Protein AF-A0A7X7M688-F1 (afdb_monomer)

Foldseek 3D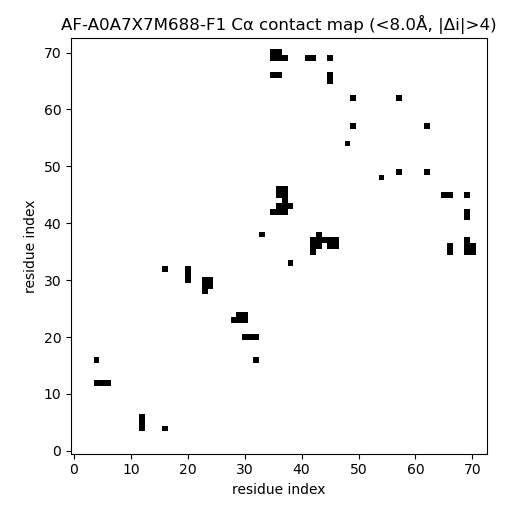i:
DDDDQDDDPPPCSVVVLVVVQVVCVVVVDDDDDADAQPRDPLSVVLVCCVPDCVVPDDDPVRNVVSRVVSVPD

Secondary structure (DSSP, 8-state):
-------STTSSHHHHHHHHHHHHHHTT-------TTTSSHHHHHHHHHHH-GGG-PPPHHHHHHHHHHHH--

Sequence (73 aa):
MLITFEGIDGCGKSLIMGMVRDWLAAEGYPVLATLEPGGSELGQAFRKMLLESSFGSLDAHTETLLFMVDRSR

Nearest PDB structures (foldseek):
  3uwk-assembly3_A  TM=8.584E-01  e=2.627E-02  Pseudomonas aeruginosa PAO1
  4edh-assembly1_B  TM=9.259E-01  e=5.008E-02  Pseudomonas aeruginosa PAO1
  3uwo-assembly3_B  TM=8.755E-01  e=5.008E-02  Pseudomonas aeruginosa PAO1
  3uwo-assembly3_A  TM=8.884E-01  e=8.948E-02  Pseudomonas aeruginosa PAO1
  4gmd-assembly2_B  TM=8.530E-01  e=7.865E-02  Pseudomonas aeruginosa PAO1

Mean predicted aligned error: 3.62 Å

pLDDT: mean 92.52, std 5.7, range [65.56, 98.38]

Solvent-accessible surface area (backbone atoms only — not comparable to full-atom values): 4723 Å² total; per-residue (Å²): 140,90,88,85,83,84,77,66,89,88,75,46,56,73,57,54,53,49,54,54,46,52,51,43,41,74,74,69,47,92,72,85,89,79,52,86,63,40,63,43,77,69,16,39,54,50,38,47,55,76,72,38,74,88,73,49,88,74,53,74,67,58,51,52,49,52,52,50,63,52,64,74,115

Radius of gyration: 14.47 Å; Cα contacts (8 Å, |Δi|>4): 41; chains: 1; bounding box: 36×25×34 Å

Structure (mmCIF, N/CA/C/O backb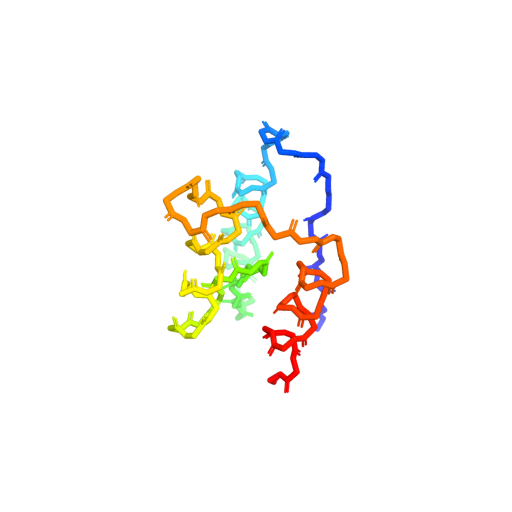one):
data_AF-A0A7X7M688-F1
#
_entry.id   AF-A0A7X7M688-F1
#
loop_
_atom_site.group_PDB
_atom_site.id
_atom_site.type_symbo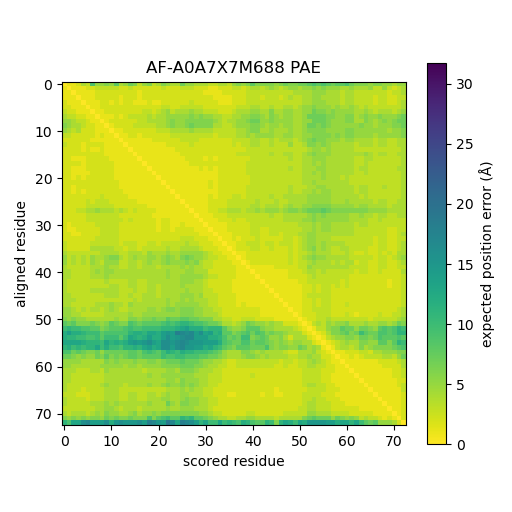l
_atom_site.label_atom_id
_atom_site.label_alt_id
_atom_site.label_comp_id
_atom_site.label_asym_id
_atom_site.label_entity_id
_atom_site.label_seq_id
_atom_site.pdbx_PDB_ins_code
_atom_site.Cartn_x
_atom_site.Cartn_y
_atom_site.Cartn_z
_atom_site.occupancy
_atom_site.B_iso_or_equiv
_atom_site.auth_seq_id
_atom_site.auth_comp_id
_atom_site.auth_asym_id
_atom_site.auth_atom_id
_atom_site.pdbx_PDB_model_num
ATOM 1 N N . MET A 1 1 ? -15.333 -7.524 6.272 1.00 91.75 1 MET A N 1
ATOM 2 C CA . MET A 1 1 ? -15.633 -6.837 4.996 1.00 91.75 1 MET A CA 1
ATOM 3 C C . MET A 1 1 ? -14.310 -6.428 4.368 1.00 91.75 1 MET A C 1
ATOM 5 O O . MET A 1 1 ? -13.462 -5.953 5.110 1.00 91.75 1 MET A O 1
ATOM 9 N N . LEU A 1 2 ? -14.128 -6.631 3.061 1.00 94.88 2 LEU A N 1
ATOM 10 C CA . LEU A 1 2 ? -12.947 -6.188 2.308 1.00 94.88 2 LEU A CA 1
ATOM 11 C C . LEU A 1 2 ? -13.382 -5.110 1.308 1.00 94.88 2 LEU A C 1
ATOM 13 O O . LEU A 1 2 ? -14.362 -5.313 0.595 1.00 94.88 2 LEU A O 1
ATOM 17 N N . ILE A 1 3 ? -12.671 -3.982 1.279 1.00 95.94 3 ILE A N 1
ATOM 18 C CA . ILE A 1 3 ? -12.901 -2.870 0.348 1.00 95.94 3 ILE A CA 1
ATOM 19 C C . ILE A 1 3 ? -11.602 -2.638 -0.421 1.00 95.94 3 ILE A C 1
ATOM 21 O O . ILE A 1 3 ? -10.554 -2.453 0.194 1.00 95.94 3 ILE A O 1
ATOM 25 N N . THR A 1 4 ? -11.673 -2.636 -1.751 1.00 95.75 4 THR A N 1
ATOM 26 C CA . THR A 1 4 ? -10.526 -2.400 -2.639 1.00 95.75 4 THR A CA 1
ATOM 27 C C . THR A 1 4 ? -10.704 -1.092 -3.403 1.00 95.75 4 THR A C 1
ATOM 29 O O . THR A 1 4 ? -11.796 -0.794 -3.886 1.00 95.75 4 THR A O 1
ATOM 32 N N . PHE A 1 5 ? -9.624 -0.324 -3.541 1.00 96.06 5 PHE A N 1
ATOM 33 C CA . PHE A 1 5 ? -9.602 0.929 -4.297 1.00 96.06 5 PHE A CA 1
ATOM 34 C C . PHE A 1 5 ? -8.740 0.750 -5.548 1.00 96.06 5 PHE A C 1
ATOM 36 O O . PHE A 1 5 ? -7.517 0.699 -5.451 1.00 96.06 5 PHE A O 1
ATOM 43 N N . GLU A 1 6 ? -9.384 0.674 -6.713 1.00 95.00 6 GLU A N 1
ATOM 44 C CA . GLU A 1 6 ? -8.739 0.416 -8.007 1.00 95.00 6 GLU A CA 1
ATOM 45 C C . GLU A 1 6 ? -8.747 1.656 -8.909 1.00 95.00 6 GLU A C 1
ATOM 47 O O . GLU A 1 6 ? -9.613 2.525 -8.797 1.00 95.00 6 GLU A O 1
ATOM 52 N N . GLY A 1 7 ? -7.775 1.746 -9.817 1.00 93.88 7 GLY A N 1
ATOM 53 C CA . GLY A 1 7 ? -7.651 2.860 -10.760 1.00 93.88 7 GLY A CA 1
ATOM 54 C C . GLY A 1 7 ? -6.218 3.091 -11.232 1.00 93.88 7 GLY A C 1
ATOM 55 O O . GLY A 1 7 ? -5.278 2.485 -10.719 1.00 93.88 7 GLY A O 1
ATOM 56 N N . ILE A 1 8 ? -6.037 4.004 -12.186 1.00 91.75 8 ILE A N 1
ATOM 57 C CA . ILE A 1 8 ? -4.718 4.333 -12.751 1.00 91.75 8 ILE A CA 1
ATOM 58 C C . ILE A 1 8 ? -3.803 5.037 -11.738 1.00 91.75 8 ILE A C 1
ATOM 60 O O . ILE A 1 8 ? -4.246 5.515 -10.685 1.00 91.75 8 ILE A O 1
ATOM 64 N N . ASP A 1 9 ? -2.510 5.112 -12.030 1.00 86.19 9 ASP A N 1
ATOM 65 C CA . ASP A 1 9 ? -1.571 5.844 -11.183 1.00 86.19 9 ASP A CA 1
ATOM 66 C C . ASP A 1 9 ? -1.879 7.340 -11.144 1.00 86.19 9 ASP A C 1
ATOM 68 O O . ASP A 1 9 ? -2.335 7.940 -12.114 1.00 86.19 9 ASP A O 1
ATOM 72 N N . GLY A 1 10 ? -1.706 7.935 -9.963 1.00 87.75 10 GLY A N 1
ATOM 73 C CA . GLY A 1 10 ? -2.011 9.346 -9.729 1.00 87.75 10 GLY A CA 1
ATOM 74 C C . GLY A 1 10 ? -3.499 9.706 -9.605 1.00 87.75 10 GLY A C 1
ATOM 75 O O . GLY A 1 10 ? -3.788 10.848 -9.268 1.00 87.75 10 GLY A O 1
ATOM 76 N N . CYS A 1 11 ? -4.458 8.779 -9.770 1.00 95.00 11 CYS A N 1
ATOM 77 C CA . CYS A 1 11 ? -5.895 9.120 -9.691 1.00 95.00 11 CYS A CA 1
ATOM 78 C C . CYS A 1 11 ? -6.442 9.400 -8.273 1.00 95.00 11 CYS A C 1
ATOM 80 O O . CYS A 1 11 ? -7.636 9.629 -8.109 1.00 95.00 11 CYS A O 1
ATOM 82 N N . GLY A 1 12 ? -5.590 9.390 -7.241 1.00 95.56 12 GLY A N 1
ATOM 83 C CA . GLY A 1 12 ? -5.987 9.743 -5.872 1.00 95.56 12 GLY A CA 1
ATOM 84 C C . GLY A 1 12 ? -6.465 8.581 -4.993 1.00 95.56 12 GLY A C 1
ATOM 85 O O . GLY A 1 12 ? -7.017 8.827 -3.923 1.00 95.56 12 GLY A O 1
ATOM 86 N N . LYS A 1 13 ? -6.212 7.321 -5.378 1.00 96.19 13 LYS A N 1
ATOM 87 C CA . LYS A 1 13 ? -6.604 6.117 -4.606 1.00 96.19 13 LYS A CA 1
ATOM 88 C C . LYS A 1 13 ? -6.199 6.194 -3.131 1.00 96.19 13 LYS A C 1
ATOM 90 O O . LYS A 1 13 ? -7.031 5.987 -2.255 1.00 96.19 13 LYS A O 1
ATOM 95 N N . SER A 1 14 ? -4.943 6.558 -2.856 1.00 94.19 14 SER A N 1
ATOM 96 C CA . SER A 1 14 ? -4.419 6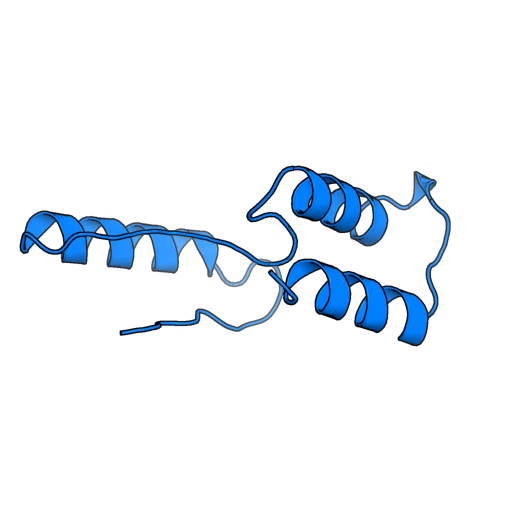.656 -1.486 1.00 94.19 14 SER A CA 1
ATOM 97 C C . SER A 1 14 ? -5.118 7.735 -0.658 1.00 94.19 14 SER A C 1
ATOM 99 O O . SER A 1 14 ? -5.293 7.555 0.545 1.00 94.19 14 SER A O 1
ATOM 101 N N . LEU A 1 15 ? -5.542 8.833 -1.295 1.00 97.19 15 LEU A N 1
ATOM 102 C CA . LEU A 1 15 ? -6.288 9.901 -0.630 1.00 97.19 15 LEU A CA 1
ATOM 103 C C . LEU A 1 15 ? -7.679 9.402 -0.228 1.00 97.19 15 LEU A C 1
ATOM 105 O O . LEU A 1 1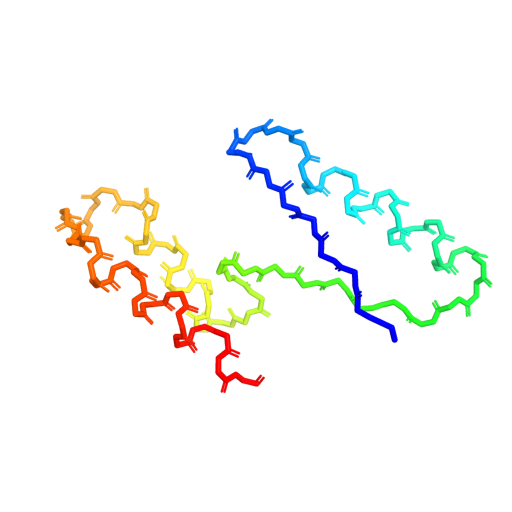5 ? -8.042 9.481 0.942 1.00 97.19 15 LEU A O 1
ATOM 109 N N . ILE A 1 16 ? -8.421 8.825 -1.178 1.00 97.19 16 ILE A N 1
ATOM 110 C CA . ILE A 1 16 ? -9.775 8.305 -0.937 1.00 97.19 16 ILE A CA 1
ATOM 111 C C . ILE A 1 16 ? -9.746 7.181 0.104 1.00 97.19 16 ILE A C 1
ATOM 113 O O . ILE A 1 16 ? -10.547 7.189 1.035 1.00 97.19 16 ILE A O 1
ATOM 117 N N . MET A 1 17 ? -8.794 6.250 -0.002 1.00 96.94 17 MET A N 1
ATOM 118 C CA . MET A 1 17 ? -8.610 5.176 0.977 1.00 96.94 17 MET A CA 1
ATOM 119 C C . MET A 1 17 ? -8.396 5.732 2.392 1.00 96.94 17 MET A C 1
ATOM 121 O O . MET A 1 17 ? -8.995 5.229 3.340 1.00 96.94 17 MET A O 1
ATOM 125 N N . GLY A 1 18 ? -7.577 6.782 2.540 1.00 97.31 18 GLY A N 1
A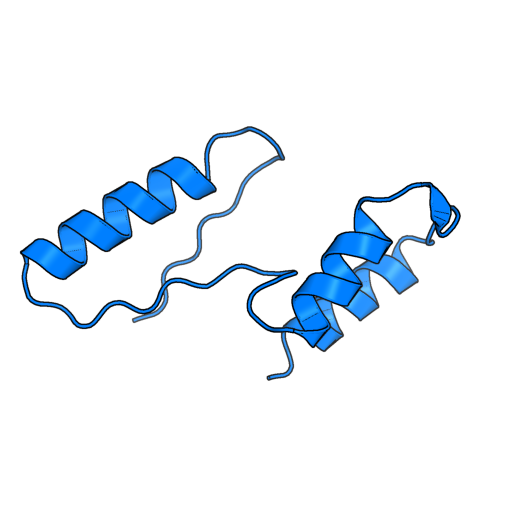TOM 126 C CA . GLY A 1 18 ? -7.365 7.460 3.820 1.00 97.31 18 GLY A CA 1
ATOM 127 C C . GLY A 1 18 ? -8.650 8.073 4.379 1.00 97.31 18 GLY A C 1
ATOM 128 O O . GLY A 1 18 ? -8.986 7.832 5.534 1.00 97.31 18 GLY A O 1
ATOM 129 N N . MET A 1 19 ? -9.416 8.777 3.542 1.00 98.06 19 MET A N 1
ATOM 130 C CA . MET A 1 19 ? -10.696 9.378 3.942 1.00 98.06 19 MET A CA 1
ATOM 131 C C . MET A 1 19 ? -11.714 8.324 4.395 1.00 98.06 19 MET A C 1
ATOM 133 O O . MET A 1 19 ? -12.373 8.501 5.416 1.00 98.06 19 MET A O 1
ATOM 137 N N . VAL A 1 20 ? -11.828 7.210 3.663 1.00 97.88 20 VAL A N 1
ATOM 138 C CA . VAL A 1 20 ? -12.746 6.116 4.018 1.00 97.88 20 VAL A CA 1
ATOM 139 C C . VAL A 1 20 ? -12.300 5.416 5.300 1.00 97.88 20 VAL A C 1
ATOM 141 O O . VAL A 1 20 ? -13.141 5.105 6.142 1.00 97.88 20 VAL A O 1
ATOM 144 N N . ARG A 1 21 ? -10.992 5.193 5.477 1.00 97.88 21 ARG A N 1
ATOM 145 C CA . ARG A 1 21 ? -10.434 4.633 6.715 1.00 97.88 21 ARG A CA 1
ATOM 146 C C . ARG A 1 21 ? -10.800 5.497 7.918 1.00 97.88 21 ARG A C 1
ATOM 148 O O . ARG A 1 21 ? -11.282 4.963 8.911 1.00 97.88 21 ARG A O 1
ATOM 155 N N . ASP A 1 22 ? -10.574 6.803 7.823 1.00 98.12 22 ASP A N 1
ATOM 156 C CA . ASP A 1 22 ? -10.796 7.736 8.930 1.00 98.12 22 ASP A CA 1
ATOM 157 C C . ASP A 1 22 ? -12.290 7.860 9.259 1.00 98.12 22 ASP A C 1
ATOM 159 O O . ASP A 1 22 ? -12.662 7.867 10.431 1.00 98.12 22 ASP A O 1
ATOM 163 N N . TRP A 1 23 ? -13.151 7.861 8.236 1.00 98.38 23 TRP A N 1
ATOM 164 C CA . TRP A 1 23 ? -14.602 7.826 8.416 1.00 98.38 23 TRP A CA 1
ATOM 165 C C . TRP A 1 23 ? -15.067 6.546 9.129 1.00 98.38 23 TRP A C 1
ATOM 167 O O . TRP A 1 23 ? -15.758 6.627 10.139 1.00 98.38 23 TRP A O 1
ATOM 177 N N . LEU A 1 24 ? -14.637 5.364 8.675 1.00 98.00 24 LEU A N 1
ATOM 178 C CA . LEU A 1 24 ? -14.999 4.093 9.317 1.00 98.00 24 LEU A CA 1
ATOM 179 C C . LEU A 1 24 ? -14.478 3.994 10.758 1.00 98.00 24 LEU A C 1
ATOM 181 O O . LEU A 1 24 ? -15.175 3.484 11.634 1.00 98.00 24 LEU A O 1
ATOM 185 N N . ALA A 1 25 ? -13.269 4.493 11.018 1.00 97.75 25 ALA A N 1
ATOM 186 C CA . ALA A 1 25 ? -12.718 4.534 12.367 1.00 97.75 25 ALA A CA 1
ATOM 187 C C . ALA A 1 25 ? -13.528 5.467 13.286 1.00 97.75 25 ALA A C 1
ATOM 189 O O . ALA A 1 25 ? -13.771 5.118 14.441 1.00 97.75 25 ALA A O 1
ATOM 190 N N . ALA A 1 26 ? -13.990 6.619 12.780 1.00 98.38 26 ALA A N 1
ATOM 191 C CA . ALA A 1 26 ? -14.840 7.549 13.527 1.00 98.38 26 ALA A CA 1
ATOM 192 C C . ALA A 1 26 ? -16.213 6.951 13.885 1.00 98.38 26 ALA A C 1
ATOM 194 O O . ALA A 1 26 ? -16.749 7.244 14.951 1.00 98.38 26 ALA A O 1
ATOM 195 N N . GLU A 1 27 ? -16.739 6.058 13.045 1.00 98.25 27 GLU A N 1
ATOM 196 C CA . GLU A 1 27 ? -17.959 5.280 13.311 1.00 98.25 27 GLU A CA 1
ATOM 197 C C . GLU A 1 27 ? -17.731 4.095 14.280 1.00 98.25 27 GLU A C 1
ATOM 199 O O . GLU A 1 27 ? -18.651 3.333 14.573 1.00 98.25 27 GLU A O 1
ATOM 204 N N . GLY A 1 28 ? -16.509 3.919 14.797 1.00 98.25 28 GLY A N 1
ATOM 205 C CA . GLY A 1 28 ? -16.173 2.896 15.791 1.00 98.25 28 GLY A CA 1
ATOM 206 C C . GLY A 1 28 ? -15.802 1.529 15.214 1.00 98.25 28 GLY A C 1
ATOM 207 O O . GLY A 1 28 ? -15.687 0.561 15.970 1.00 98.25 28 GLY A O 1
ATOM 208 N N . TYR A 1 29 ? -15.590 1.416 13.900 1.00 98.19 29 TYR A N 1
ATOM 209 C CA . TYR A 1 29 ? -15.142 0.161 13.299 1.00 98.19 29 TYR A CA 1
ATOM 210 C C . TYR A 1 29 ? -13.629 -0.042 13.475 1.00 98.19 29 TYR A C 1
ATOM 212 O O . TYR A 1 29 ? -12.849 0.899 13.314 1.00 98.19 29 TYR A O 1
ATOM 220 N N . PRO A 1 30 ? -13.167 -1.280 13.727 1.00 97.19 30 PRO A N 1
ATOM 221 C CA . PRO A 1 30 ? -11.755 -1.612 13.608 1.00 97.19 30 PRO A CA 1
ATOM 222 C C . PRO A 1 30 ? -11.362 -1.621 12.125 1.00 97.19 30 PRO A C 1
ATOM 224 O O . PRO A 1 30 ? -11.854 -2.441 11.348 1.00 97.19 30 PRO A O 1
ATOM 227 N N . VAL A 1 31 ? -10.471 -0.711 11.727 1.00 97.50 31 VAL A N 1
ATOM 228 C CA . VAL A 1 31 ? -10.030 -0.571 10.333 1.00 97.50 31 VAL A CA 1
ATOM 229 C C . VAL A 1 31 ? -8.555 -0.926 10.197 1.00 97.50 31 VAL A C 1
ATOM 231 O O . VAL A 1 31 ? -7.705 -0.358 10.879 1.00 97.50 31 VAL A O 1
ATOM 234 N N . LEU A 1 32 ? -8.250 -1.821 9.258 1.00 95.75 32 LEU A N 1
ATOM 235 C CA . LEU A 1 32 ? -6.896 -2.094 8.791 1.00 95.75 32 LEU A CA 1
ATOM 236 C C . LEU A 1 32 ? -6.770 -1.591 7.352 1.00 95.75 32 LEU A C 1
ATOM 238 O O . LEU A 1 32 ? -7.483 -2.060 6.468 1.00 95.75 32 LEU A O 1
ATOM 242 N N . ALA A 1 33 ? -5.868 -0.638 7.125 1.00 95.25 33 ALA A N 1
ATOM 243 C CA . ALA A 1 33 ? -5.519 -0.180 5.786 1.00 95.25 33 ALA A CA 1
ATOM 244 C C . ALA A 1 33 ? -4.246 -0.890 5.314 1.00 95.25 33 ALA A C 1
ATOM 246 O O . ALA A 1 33 ? -3.270 -0.978 6.055 1.00 95.25 33 ALA A O 1
ATOM 247 N N . THR A 1 34 ? -4.261 -1.366 4.074 1.00 94.44 34 THR A N 1
ATOM 248 C CA . THR A 1 34 ? -3.122 -2.012 3.412 1.00 94.44 34 THR A CA 1
ATOM 249 C C . THR A 1 34 ? -3.076 -1.586 1.944 1.00 94.44 34 THR A C 1
ATOM 251 O O . THR A 1 34 ? -4.007 -0.945 1.454 1.00 94.44 34 THR A O 1
ATOM 254 N N . LEU A 1 35 ? -1.985 -1.898 1.249 1.00 92.62 35 LEU A N 1
ATOM 255 C CA . LEU A 1 35 ? -1.803 -1.607 -0.171 1.00 92.62 35 LEU A CA 1
ATOM 256 C C . LEU A 1 35 ? -0.963 -2.700 -0.836 1.00 92.62 35 LEU A C 1
ATOM 258 O O . LEU A 1 35 ? -0.095 -3.286 -0.197 1.00 92.62 35 LEU A O 1
ATOM 262 N N . GLU A 1 36 ? -1.176 -2.933 -2.125 1.00 92.50 36 GLU A N 1
ATOM 263 C CA . GLU A 1 36 ? -0.462 -3.951 -2.902 1.00 92.50 36 GLU A CA 1
ATOM 264 C C . GLU A 1 36 ? 0.051 -3.317 -4.214 1.00 92.50 36 GLU A C 1
ATOM 266 O O . GLU A 1 36 ? -0.726 -2.641 -4.894 1.00 92.50 36 GLU A O 1
ATOM 271 N N . PRO A 1 37 ? 1.346 -3.450 -4.562 1.00 92.88 37 PRO A N 1
ATOM 272 C CA . PRO A 1 37 ? 2.402 -4.034 -3.754 1.00 92.88 37 PRO A CA 1
ATOM 273 C C . PRO A 1 37 ? 2.883 -3.043 -2.683 1.00 92.88 37 PRO A C 1
ATOM 275 O O . PRO A 1 37 ? 3.047 -1.848 -2.974 1.00 92.88 37 PRO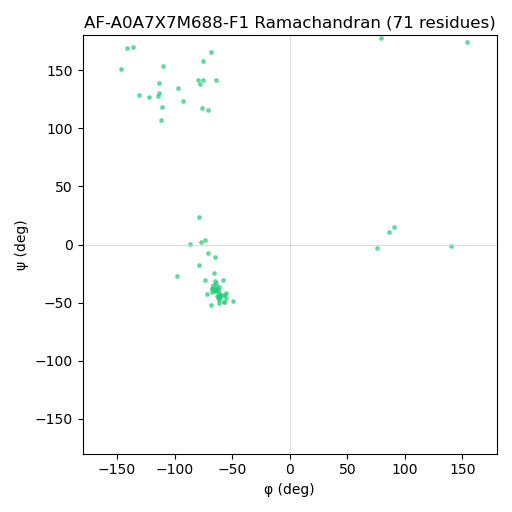 A O 1
ATOM 278 N N . GLY A 1 38 ? 3.127 -3.518 -1.455 1.00 92.06 38 GLY A N 1
ATOM 279 C CA . GLY A 1 38 ? 3.760 -2.693 -0.405 1.00 92.06 38 GLY A CA 1
ATOM 280 C C . GLY A 1 38 ? 3.233 -2.818 1.025 1.00 92.06 38 GLY A C 1
ATOM 281 O O . GLY A 1 38 ? 3.773 -2.163 1.915 1.00 92.06 38 GLY A O 1
ATOM 282 N N . GLY A 1 39 ? 2.214 -3.638 1.269 1.00 91.69 39 GLY A N 1
ATOM 283 C CA . GLY A 1 39 ? 1.597 -3.805 2.590 1.00 91.69 39 GLY A CA 1
ATOM 284 C C . GLY A 1 39 ? 2.460 -4.551 3.616 1.00 91.69 39 GLY A C 1
ATOM 285 O O . GLY A 1 39 ? 2.103 -4.605 4.788 1.00 91.69 39 GLY A O 1
ATOM 286 N N . SER A 1 40 ? 3.601 -5.109 3.200 1.00 91.88 40 SER A N 1
ATOM 287 C CA . SER A 1 40 ? 4.578 -5.799 4.053 1.00 91.88 40 SER A CA 1
ATOM 288 C C . SER A 1 40 ? 6.011 -5.386 3.701 1.00 91.88 40 SER A C 1
ATOM 290 O O . SER A 1 40 ? 6.234 -4.772 2.659 1.00 91.88 40 SER A O 1
ATOM 292 N N . GLU A 1 41 ? 6.999 -5.775 4.514 1.00 93.25 41 GLU A N 1
ATOM 293 C CA . GLU A 1 41 ? 8.423 -5.535 4.214 1.00 93.25 41 GLU A CA 1
ATOM 294 C C . GLU A 1 41 ? 8.833 -6.106 2.847 1.00 93.25 41 GLU A C 1
ATOM 296 O O . GLU A 1 41 ? 9.454 -5.422 2.032 1.00 93.25 41 GLU A O 1
ATOM 301 N N . LEU A 1 42 ? 8.422 -7.343 2.556 1.00 92.00 42 LEU A N 1
ATOM 302 C CA . LEU A 1 42 ? 8.693 -7.981 1.270 1.00 92.00 42 LEU A CA 1
ATOM 303 C C . LEU A 1 42 ? 7.930 -7.285 0.130 1.00 92.00 42 LEU A C 1
ATOM 305 O O . LEU A 1 42 ? 8.475 -7.088 -0.953 1.00 92.00 42 LEU A O 1
ATOM 309 N N . GLY A 1 43 ? 6.698 -6.840 0.382 1.00 93.62 43 GLY A N 1
ATOM 310 C CA . GLY A 1 43 ? 5.923 -6.067 -0.587 1.00 93.62 43 GLY A CA 1
ATOM 311 C C . GLY A 1 43 ? 6.536 -4.717 -0.918 1.00 93.62 43 GLY A C 1
ATOM 312 O O . GLY A 1 43 ? 6.480 -4.279 -2.065 1.00 93.62 43 GLY A O 1
ATOM 313 N N . GLN A 1 44 ? 7.161 -4.055 0.057 1.00 93.62 44 GLN A N 1
ATOM 314 C CA . GLN A 1 44 ? 7.889 -2.807 -0.167 1.00 93.62 44 GLN A CA 1
ATOM 315 C C . GLN A 1 44 ? 9.109 -3.037 -1.061 1.00 93.62 44 GLN A C 1
ATOM 317 O O . GLN A 1 44 ? 9.364 -2.231 -1.957 1.00 93.62 44 GLN A O 1
ATOM 322 N N . ALA A 1 45 ? 9.819 -4.155 -0.879 1.00 92.56 45 ALA A N 1
ATOM 323 C CA . ALA A 1 45 ? 10.908 -4.546 -1.769 1.00 92.56 45 ALA A CA 1
ATOM 324 C C . ALA A 1 45 ? 10.412 -4.791 -3.205 1.00 92.56 45 ALA A C 1
ATOM 326 O O . ALA A 1 45 ? 11.002 -4.260 -4.145 1.00 92.56 45 ALA A O 1
ATOM 327 N N . PHE A 1 46 ? 9.298 -5.506 -3.388 1.00 92.56 46 PHE A N 1
ATOM 328 C CA . PHE A 1 46 ? 8.710 -5.702 -4.720 1.00 92.56 46 PHE A CA 1
ATOM 329 C C . PHE A 1 46 ? 8.243 -4.393 -5.351 1.00 92.56 46 PHE A C 1
ATOM 331 O O . PHE A 1 46 ? 8.549 -4.126 -6.509 1.00 92.56 46 PHE A O 1
ATOM 338 N N . ARG A 1 47 ? 7.569 -3.528 -4.584 1.00 91.81 47 ARG A N 1
ATOM 339 C CA . ARG A 1 47 ? 7.155 -2.196 -5.042 1.00 91.81 47 ARG A CA 1
ATOM 340 C C . ARG A 1 47 ? 8.347 -1.385 -5.545 1.00 91.81 47 ARG A C 1
ATOM 342 O O . ARG A 1 47 ? 8.243 -0.722 -6.571 1.00 91.81 47 ARG A O 1
ATOM 349 N N . LYS A 1 48 ? 9.476 -1.448 -4.837 1.00 91.75 48 LYS A N 1
ATOM 350 C CA . LYS A 1 48 ? 10.715 -0.786 -5.247 1.00 91.75 48 LYS A CA 1
ATOM 351 C C . LYS A 1 48 ? 11.221 -1.324 -6.588 1.00 91.75 48 LYS A C 1
ATOM 353 O O . LYS A 1 48 ? 11.509 -0.531 -7.475 1.00 91.75 48 LYS A O 1
ATOM 358 N N . MET A 1 49 ? 11.267 -2.648 -6.752 1.00 91.00 49 MET A N 1
ATOM 359 C CA . MET A 1 49 ? 11.695 -3.288 -8.005 1.00 91.00 49 MET A CA 1
ATOM 360 C C . MET A 1 49 ? 10.799 -2.926 -9.195 1.00 91.00 49 MET A C 1
ATOM 362 O O . MET A 1 49 ? 11.303 -2.756 -10.296 1.00 91.00 49 MET A O 1
ATOM 366 N N . LEU A 1 50 ? 9.489 -2.789 -8.971 1.00 89.50 50 LEU A N 1
ATOM 367 C CA . LEU A 1 50 ? 8.518 -2.439 -10.013 1.00 89.50 50 LEU A CA 1
ATOM 368 C C . LEU A 1 50 ? 8.588 -0.961 -10.438 1.00 89.50 50 LEU A C 1
ATOM 370 O O . LEU A 1 50 ? 8.257 -0.639 -11.573 1.00 89.50 50 LEU A O 1
ATOM 374 N N . LEU A 1 51 ? 8.974 -0.052 -9.535 1.00 87.19 51 LEU A N 1
ATOM 375 C CA . LEU A 1 51 ? 8.968 1.396 -9.793 1.00 87.19 51 LEU A CA 1
ATOM 376 C C . LEU A 1 51 ? 10.337 1.959 -10.193 1.00 87.19 51 LEU A C 1
ATOM 378 O O . LEU A 1 51 ? 10.401 2.999 -10.850 1.00 87.19 51 LEU A O 1
ATOM 382 N N . GLU A 1 52 ? 11.433 1.335 -9.763 1.00 86.44 52 GLU A N 1
ATOM 383 C CA . GLU A 1 52 ? 12.775 1.847 -10.018 1.00 86.44 52 GLU A CA 1
ATOM 384 C C . GLU A 1 52 ? 13.382 1.263 -11.295 1.00 86.44 52 GLU A C 1
ATOM 386 O O . GLU A 1 52 ? 13.625 0.065 -11.409 1.00 86.44 52 GLU A O 1
ATOM 391 N N . SER A 1 53 ? 13.778 2.143 -12.217 1.00 75.31 53 SER A N 1
ATOM 392 C CA . SER A 1 53 ? 14.491 1.763 -13.444 1.00 75.31 53 SER A CA 1
ATOM 393 C C . SER A 1 53 ? 15.883 1.158 -13.198 1.00 75.31 53 SER A C 1
ATOM 395 O O . SER A 1 53 ? 16.510 0.655 -14.128 1.00 75.31 53 SER A O 1
ATOM 397 N N . SER A 1 54 ? 16.394 1.229 -11.963 1.00 81.81 54 SER A N 1
ATOM 398 C CA . SER A 1 54 ? 17.703 0.707 -11.548 1.00 81.81 54 SER A CA 1
ATOM 399 C C . SER A 1 54 ? 17.796 -0.821 -11.633 1.00 81.81 54 SER A C 1
ATOM 401 O O . SER A 1 54 ? 18.894 -1.349 -11.799 1.00 81.81 54 SER A O 1
ATOM 403 N N . PHE A 1 55 ? 16.661 -1.525 -11.568 1.00 79.06 55 PHE A N 1
ATOM 404 C CA . PHE A 1 55 ? 16.584 -2.987 -11.662 1.00 79.06 55 PHE A CA 1
ATOM 405 C C . PHE A 1 55 ? 16.500 -3.506 -13.108 1.00 79.06 55 PHE A C 1
ATOM 407 O O . PHE A 1 55 ? 16.466 -4.716 -13.324 1.00 79.06 55 PHE A O 1
ATOM 414 N N . GLY A 1 56 ? 16.521 -2.609 -14.099 1.00 81.06 56 GLY A N 1
ATOM 415 C CA . GLY A 1 56 ? 16.267 -2.945 -15.499 1.00 81.06 56 GLY A CA 1
ATOM 416 C C . GLY A 1 56 ? 14.772 -3.087 -15.800 1.00 81.06 56 GLY A C 1
ATOM 417 O O . GLY A 1 56 ? 13.926 -2.937 -14.923 1.00 81.06 56 GLY A O 1
ATOM 418 N N . SER A 1 57 ? 14.433 -3.342 -17.065 1.00 81.81 57 SER A N 1
ATOM 419 C CA . SER A 1 57 ? 13.047 -3.603 -17.463 1.00 81.81 57 SER A CA 1
ATOM 420 C C . SER A 1 57 ? 12.651 -5.022 -17.065 1.00 81.81 57 SER A C 1
ATOM 422 O O . SER A 1 57 ? 13.227 -5.984 -17.583 1.00 81.81 57 SER A O 1
ATOM 424 N N . LEU A 1 58 ? 11.660 -5.152 -16.188 1.00 86.56 58 LEU A N 1
ATOM 425 C CA . LEU A 1 58 ? 10.985 -6.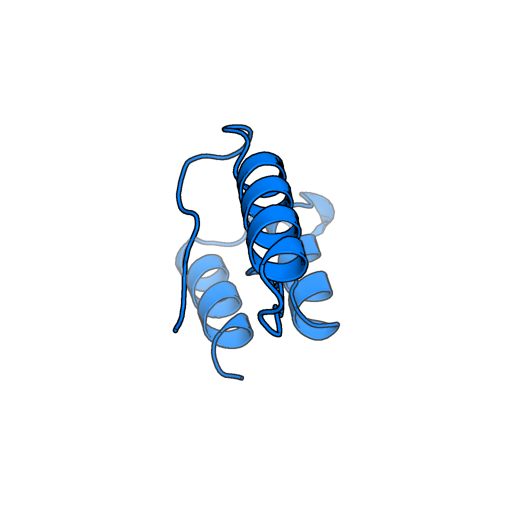423 -15.955 1.00 86.56 58 LEU A CA 1
ATOM 426 C C . LEU A 1 58 ? 10.049 -6.701 -17.134 1.00 86.56 58 LEU A C 1
ATOM 428 O O . LEU A 1 58 ? 9.438 -5.790 -17.691 1.00 86.56 58 LEU A O 1
ATOM 432 N N . ASP A 1 59 ? 9.959 -7.957 -17.558 1.00 91.50 59 ASP A N 1
ATOM 433 C CA . ASP A 1 59 ? 8.916 -8.345 -18.499 1.00 91.50 59 ASP A CA 1
ATOM 434 C C . ASP A 1 59 ? 7.560 -8.446 -17.776 1.00 91.50 59 ASP A C 1
ATOM 436 O O . ASP A 1 59 ? 7.489 -8.669 -16.563 1.00 91.50 59 ASP A O 1
ATOM 440 N N . ALA A 1 60 ? 6.471 -8.333 -18.537 1.00 91.69 60 ALA A N 1
ATOM 441 C CA . ALA A 1 60 ? 5.115 -8.303 -17.992 1.00 91.69 60 ALA A CA 1
ATOM 442 C C . ALA A 1 60 ? 4.748 -9.548 -17.156 1.00 91.69 60 ALA A C 1
ATOM 444 O O . ALA A 1 60 ? 3.949 -9.443 -16.220 1.00 91.69 60 ALA A O 1
ATOM 445 N N . HIS A 1 61 ? 5.307 -10.730 -17.457 1.00 94.94 61 HIS A N 1
ATOM 446 C CA . HIS A 1 61 ? 5.051 -11.921 -16.645 1.00 94.94 61 HIS A CA 1
ATOM 447 C C . HIS A 1 61 ? 5.760 -11.826 -15.299 1.00 94.94 61 HIS A C 1
ATOM 449 O O . HIS A 1 61 ? 5.149 -12.131 -14.275 1.00 94.94 61 HIS A O 1
ATOM 455 N N . THR A 1 62 ? 7.012 -11.369 -15.284 1.00 93.06 62 THR A N 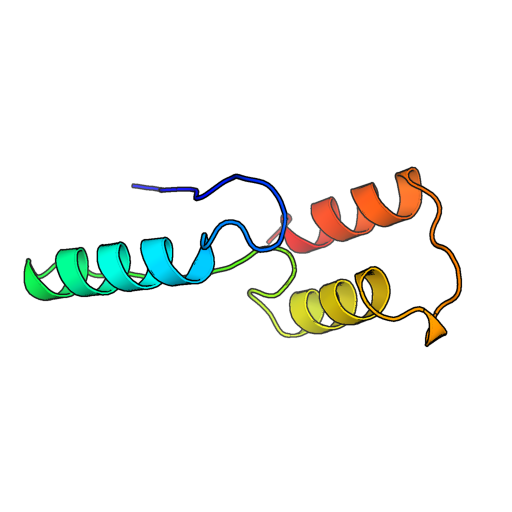1
ATOM 456 C CA . THR A 1 62 ? 7.757 -11.158 -14.039 1.00 93.06 62 THR A CA 1
ATOM 457 C C . THR A 1 62 ? 7.056 -10.141 -13.143 1.00 93.06 62 THR A C 1
ATOM 459 O O . THR A 1 62 ? 6.851 -10.420 -11.962 1.00 93.06 62 THR A O 1
ATOM 462 N N . GLU A 1 63 ? 6.601 -9.011 -13.692 1.00 92.19 63 GLU A N 1
ATOM 463 C CA . GLU A 1 63 ? 5.823 -8.026 -12.929 1.00 92.19 63 GLU A CA 1
ATOM 464 C C . GLU A 1 63 ? 4.566 -8.658 -12.321 1.00 92.19 63 GLU A C 1
ATOM 466 O O . GLU A 1 63 ? 4.332 -8.566 -11.115 1.00 92.19 63 GLU A O 1
ATOM 471 N N . THR A 1 64 ? 3.797 -9.384 -13.137 1.00 93.12 64 THR A N 1
ATOM 472 C CA . THR A 1 64 ? 2.574 -10.067 -12.698 1.00 93.12 64 THR A CA 1
ATOM 473 C C . THR A 1 64 ? 2.848 -11.064 -11.568 1.00 93.12 64 THR A C 1
ATOM 475 O O . THR A 1 64 ? 2.105 -11.108 -10.585 1.00 93.12 64 THR A O 1
ATOM 478 N N . LEU A 1 65 ? 3.924 -11.849 -11.669 1.00 94.44 65 LEU A N 1
ATOM 479 C CA . LEU A 1 65 ? 4.306 -12.814 -10.639 1.00 94.44 65 LEU A CA 1
ATOM 480 C C . LEU A 1 65 ? 4.700 -12.125 -9.331 1.00 94.44 65 LEU A C 1
ATOM 482 O O . LEU A 1 65 ? 4.290 -12.586 -8.270 1.00 94.44 65 LEU A O 1
ATOM 486 N N . LEU A 1 66 ? 5.426 -11.005 -9.376 1.00 93.12 66 LEU A N 1
ATOM 487 C CA . LEU A 1 66 ? 5.765 -10.244 -8.167 1.00 93.12 66 LEU A CA 1
ATOM 488 C C . LEU A 1 66 ? 4.512 -9.722 -7.452 1.00 93.12 66 LEU A C 1
ATOM 490 O O . LEU A 1 66 ? 4.419 -9.825 -6.228 1.00 93.12 66 LEU A O 1
ATOM 494 N N . PHE A 1 67 ? 3.515 -9.244 -8.202 1.00 92.75 67 PHE A N 1
ATOM 495 C CA . PHE A 1 67 ? 2.207 -8.890 -7.644 1.00 92.75 67 PHE A CA 1
ATOM 496 C C . PHE A 1 67 ? 1.509 -10.094 -6.994 1.00 92.75 67 PHE A C 1
ATOM 498 O O . PHE A 1 67 ? 0.966 -9.973 -5.897 1.00 92.75 67 PHE A O 1
ATOM 505 N N . MET A 1 68 ? 1.531 -11.266 -7.636 1.00 94.31 68 MET A N 1
ATOM 506 C CA . MET A 1 68 ? 0.931 -12.487 -7.082 1.00 94.31 68 MET A CA 1
ATOM 507 C C . MET A 1 68 ? 1.628 -12.954 -5.799 1.00 94.31 68 MET A C 1
ATOM 509 O O . MET A 1 68 ? 0.953 -13.355 -4.853 1.00 94.31 68 MET A O 1
ATOM 513 N N . VAL A 1 69 ? 2.960 -12.874 -5.743 1.00 93.56 69 VAL A N 1
ATOM 514 C CA . VAL A 1 69 ? 3.742 -13.229 -4.547 1.00 93.56 69 VAL A CA 1
ATOM 515 C C . VAL A 1 69 ? 3.466 -12.251 -3.405 1.00 93.56 69 VAL A C 1
ATOM 517 O O . VAL A 1 69 ? 3.435 -12.657 -2.245 1.00 93.56 69 VAL A O 1
ATOM 520 N N . ASP A 1 70 ? 3.231 -10.968 -3.694 1.00 93.06 70 ASP A N 1
ATOM 521 C CA . ASP A 1 70 ? 2.849 -10.021 -2.645 1.00 93.06 70 ASP A CA 1
ATOM 522 C C . ASP A 1 70 ? 1.500 -10.366 -1.998 1.00 93.06 70 ASP A C 1
ATOM 524 O O . ASP A 1 70 ? 1.350 -10.252 -0.780 1.00 93.06 70 ASP A O 1
ATOM 528 N N . ARG A 1 71 ? 0.560 -10.834 -2.823 1.00 90.56 71 ARG A N 1
ATOM 529 C CA . ARG A 1 71 ? -0.821 -11.179 -2.463 1.00 90.56 71 ARG A CA 1
ATOM 530 C C . ARG A 1 71 ? -0.995 -12.526 -1.772 1.00 90.56 71 ARG A C 1
ATOM 532 O O . ARG A 1 71 ? -2.048 -12.770 -1.197 1.00 90.56 71 ARG A O 1
ATOM 539 N N . SER A 1 72 ? -0.021 -13.431 -1.849 1.00 87.44 72 SER A N 1
ATOM 540 C CA . SER A 1 72 ? -0.172 -14.814 -1.370 1.00 87.44 72 SER A CA 1
ATOM 541 C C . SER A 1 72 ? -0.041 -14.972 0.154 1.00 87.44 72 SER A C 1
ATOM 543 O O . SER A 1 72 ? 0.366 -16.040 0.614 1.00 87.44 72 SER A O 1
ATOM 545 N N . ARG A 1 73 ? -0.285 -13.910 0.927 1.00 65.56 73 ARG A N 1
ATOM 546 C CA . ARG A 1 73 ? -0.044 -13.851 2.375 1.00 65.56 73 ARG A CA 1
ATOM 547 C C . ARG A 1 73 ? -1.337 -13.848 3.174 1.00 65.56 73 ARG A C 1
ATOM 549 O O . ARG A 1 73 ? -2.345 -13.321 2.662 1.00 65.56 73 ARG A O 1
#